Protein AF-A0A0U5NTJ7-F1 (afdb_monomer_lite)

Radius of gyration: 14.86 Å; chains: 1; bounding box: 31×16×51 Å

Structure (mmCIF, N/CA/C/O backbone):
data_AF-A0A0U5NTJ7-F1
#
_entry.id   AF-A0A0U5NTJ7-F1
#
loop_
_atom_site.group_PDB
_atom_site.id
_atom_site.type_symbol
_atom_site.label_atom_id
_atom_site.label_alt_id
_atom_site.label_comp_id
_atom_site.label_asym_id
_atom_site.label_entity_id
_atom_site.label_seq_id
_atom_site.pdbx_PDB_ins_code
_atom_site.Cartn_x
_atom_site.Cartn_y
_atom_site.Cartn_z
_atom_site.occupancy
_atom_site.B_iso_or_equiv
_atom_site.auth_seq_id
_atom_site.auth_comp_id
_atom_site.auth_asym_id
_atom_site.auth_atom_id
_atom_site.pdbx_PDB_model_num
ATOM 1 N N . MET A 1 1 ? -5.938 3.058 33.626 1.00 44.12 1 MET A N 1
ATOM 2 C CA . MET A 1 1 ? -5.837 1.902 32.702 1.00 44.12 1 MET A CA 1
ATOM 3 C C . MET A 1 1 ? -5.793 2.436 31.274 1.00 44.12 1 MET A C 1
ATOM 5 O O . MET A 1 1 ? -6.724 3.122 30.879 1.00 44.12 1 MET A O 1
ATOM 9 N N . ARG A 1 2 ? -4.700 2.221 30.526 1.00 56.09 2 ARG A N 1
ATOM 10 C CA . ARG A 1 2 ? -4.586 2.650 29.117 1.00 56.09 2 ARG A CA 1
ATOM 11 C C . ARG A 1 2 ? -5.594 1.829 28.304 1.00 56.09 2 ARG A C 1
ATOM 13 O O . ARG A 1 2 ? -5.424 0.614 28.244 1.00 56.09 2 ARG A O 1
ATOM 20 N N . LYS A 1 3 ? -6.641 2.445 27.733 1.00 57.97 3 LYS A N 1
ATOM 21 C CA . LYS A 1 3 ? -7.547 1.738 26.807 1.00 57.97 3 LYS A CA 1
ATOM 22 C C . LYS A 1 3 ? -6.692 1.062 25.737 1.00 57.97 3 LYS A C 1
ATOM 24 O O . LYS A 1 3 ? -5.833 1.701 25.124 1.00 57.97 3 LYS A O 1
ATOM 29 N N . SER A 1 4 ? -6.840 -0.250 25.584 1.00 59.34 4 SER A N 1
ATOM 30 C CA . SER A 1 4 ? -6.090 -0.980 24.574 1.00 59.34 4 SER A CA 1
ATOM 31 C C . SER A 1 4 ? -6.732 -0.694 23.217 1.00 59.34 4 SER A C 1
ATOM 33 O O . SER A 1 4 ? -7.808 -1.188 22.898 1.00 59.34 4 SER A O 1
ATOM 35 N N . ASN A 1 5 ? -6.060 0.102 22.384 1.00 77.69 5 ASN A N 1
ATOM 36 C CA . ASN A 1 5 ? -6.481 0.366 21.000 1.00 77.69 5 ASN A CA 1
ATOM 37 C C . ASN A 1 5 ? -6.205 -0.856 20.101 1.00 77.69 5 ASN A C 1
ATOM 39 O O . ASN A 1 5 ? -5.568 -0.749 19.052 1.00 77.69 5 ASN A O 1
ATOM 43 N N . TRP A 1 6 ? -6.595 -2.053 20.552 1.00 85.81 6 TRP A N 1
ATOM 44 C CA . TRP A 1 6 ? -6.236 -3.324 19.925 1.00 85.81 6 TRP A CA 1
ATOM 45 C C . TRP A 1 6 ? -6.784 -3.410 18.496 1.00 85.81 6 TRP A C 1
ATOM 47 O O . TRP A 1 6 ? -6.064 -3.830 17.595 1.00 85.81 6 TRP A O 1
ATOM 57 N N . LYS A 1 7 ? -8.000 -2.895 18.267 1.00 83.12 7 LYS A N 1
ATOM 58 C CA . LYS A 1 7 ? -8.634 -2.854 16.944 1.00 83.12 7 LYS A CA 1
ATOM 59 C C . LYS A 1 7 ? -7.839 -2.009 15.950 1.00 83.12 7 LYS A C 1
ATOM 61 O O . LYS A 1 7 ? -7.633 -2.433 14.819 1.00 83.12 7 LYS A O 1
ATOM 66 N N . SER A 1 8 ? -7.322 -0.853 16.374 1.00 86.50 8 SER A N 1
ATOM 67 C CA . SER A 1 8 ? -6.471 -0.011 15.522 1.00 86.50 8 SER A CA 1
ATOM 68 C C . SER A 1 8 ? -5.146 -0.692 15.190 1.00 86.50 8 SER A C 1
ATOM 70 O O . SER A 1 8 ? -4.676 -0.590 14.063 1.00 86.50 8 SER A O 1
ATOM 72 N N . LYS A 1 9 ? -4.551 -1.427 16.140 1.00 88.12 9 LYS A N 1
ATOM 73 C CA . LYS A 1 9 ? -3.335 -2.211 15.870 1.00 88.12 9 LYS A CA 1
ATOM 74 C C . LYS A 1 9 ? -3.594 -3.299 14.831 1.00 88.12 9 LYS A C 1
ATOM 76 O O . LYS A 1 9 ? -2.817 -3.429 13.893 1.00 88.12 9 LYS A O 1
ATOM 81 N N . VAL A 1 10 ? -4.693 -4.039 14.977 1.00 91.38 10 VAL A N 1
ATOM 82 C CA . VAL A 1 10 ? -5.098 -5.081 14.023 1.00 91.38 10 VAL A CA 1
ATOM 83 C C . VAL A 1 10 ? -5.345 -4.485 12.639 1.00 91.38 10 VAL A C 1
ATOM 85 O O . VAL A 1 10 ? -4.823 -5.009 11.660 1.00 91.38 10 VAL A O 1
ATOM 88 N N . LEU A 1 11 ? -6.048 -3.352 12.556 1.00 92.19 11 LEU A N 1
ATOM 89 C CA . LEU A 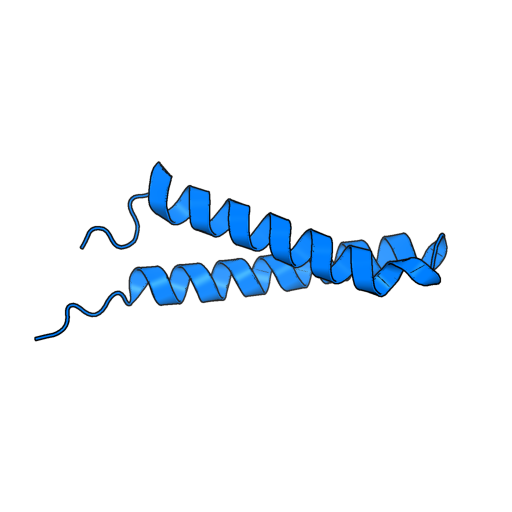1 11 ? -6.273 -2.643 11.296 1.00 92.19 11 LEU A CA 1
ATOM 90 C C . LEU A 1 11 ? -4.956 -2.289 10.595 1.00 92.19 11 LEU A C 1
ATOM 92 O O . LEU A 1 11 ? -4.821 -2.539 9.402 1.00 92.19 11 LEU A O 1
ATOM 96 N N . ILE A 1 12 ? -3.985 -1.734 11.326 1.00 92.00 12 ILE A N 1
ATOM 97 C CA . ILE A 1 12 ? -2.679 -1.366 10.761 1.00 92.00 12 ILE A CA 1
ATOM 98 C C . ILE A 1 12 ? -1.951 -2.606 10.237 1.00 92.00 12 ILE A C 1
ATOM 100 O O . ILE A 1 12 ? -1.429 -2.573 9.127 1.00 92.00 12 ILE A O 1
ATOM 104 N N . VAL A 1 13 ? -1.948 -3.708 10.993 1.00 94.81 13 VAL A N 1
ATOM 105 C CA . VAL A 1 13 ? -1.305 -4.958 10.556 1.00 94.81 13 VAL A CA 1
ATOM 106 C C . VAL A 1 13 ? -1.943 -5.478 9.266 1.00 94.81 13 VAL A C 1
ATOM 108 O O . VAL A 1 13 ? -1.226 -5.766 8.311 1.00 94.81 13 VAL A O 1
ATOM 111 N N . PHE A 1 14 ? -3.275 -5.536 9.190 1.00 93.94 14 PHE A N 1
ATOM 112 C CA . PHE A 1 14 ? -3.968 -5.958 7.969 1.00 93.94 14 PHE A CA 1
ATOM 113 C C . PHE A 1 14 ? -3.710 -5.016 6.789 1.00 93.94 14 PHE A C 1
ATOM 115 O O . PHE A 1 14 ? -3.449 -5.484 5.683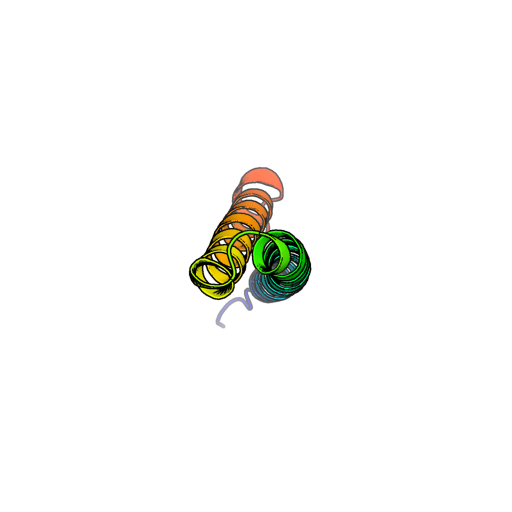 1.00 93.94 14 PHE A O 1
ATOM 122 N N . ALA A 1 15 ? -3.733 -3.701 7.019 1.00 94.50 15 ALA A N 1
ATOM 123 C CA . ALA A 1 15 ? -3.456 -2.707 5.988 1.00 94.50 15 ALA A CA 1
ATOM 124 C C . ALA A 1 15 ? -2.051 -2.879 5.396 1.00 94.50 15 ALA A C 1
ATOM 126 O O . ALA A 1 15 ? -1.895 -2.853 4.178 1.00 94.50 15 ALA A O 1
ATOM 127 N N . VAL A 1 16 ? -1.050 -3.118 6.248 1.00 95.88 16 VAL A N 1
ATOM 128 C CA . VAL A 1 16 ? 0.333 -3.355 5.820 1.00 95.88 16 VAL A CA 1
ATOM 129 C C . VAL A 1 16 ? 0.454 -4.664 5.043 1.00 95.88 16 VAL A C 1
ATOM 131 O O . VAL A 1 16 ? 1.093 -4.673 3.997 1.00 95.88 16 VAL A O 1
ATOM 134 N N . LEU A 1 17 ? -0.174 -5.756 5.491 1.00 97.06 17 LEU A N 1
ATOM 135 C CA . LEU A 1 17 ? -0.133 -7.037 4.770 1.00 97.06 17 LEU A CA 1
ATOM 136 C C . LEU A 1 17 ? -0.734 -6.923 3.362 1.00 97.06 17 LEU A C 1
ATOM 138 O O . LEU A 1 17 ? -0.137 -7.392 2.394 1.00 97.06 17 LEU A O 1
ATOM 142 N N . ILE A 1 18 ? -1.880 -6.249 3.239 1.00 96.31 18 ILE A N 1
ATOM 143 C CA . ILE A 1 18 ? -2.511 -5.982 1.939 1.00 96.31 18 ILE A CA 1
ATOM 144 C C . ILE A 1 18 ? -1.623 -5.056 1.096 1.00 96.31 18 ILE A C 1
ATOM 146 O O . ILE A 1 18 ? -1.432 -5.304 -0.094 1.00 96.31 18 ILE A O 1
ATOM 150 N N . GLY A 1 19 ? -1.034 -4.027 1.709 1.00 97.06 19 GLY A N 1
ATOM 151 C CA . GLY A 1 19 ? -0.093 -3.119 1.056 1.00 97.06 19 GLY A CA 1
ATOM 152 C C . GLY A 1 19 ? 1.155 -3.825 0.522 1.00 97.06 19 GLY A C 1
ATOM 153 O O . GLY A 1 19 ? 1.578 -3.532 -0.590 1.00 97.06 19 GLY A O 1
ATOM 154 N N . ILE A 1 20 ? 1.715 -4.788 1.262 1.00 97.00 20 ILE A N 1
ATOM 155 C CA . ILE A 1 20 ? 2.851 -5.611 0.817 1.00 97.00 20 ILE A CA 1
ATOM 156 C C . ILE A 1 20 ? 2.452 -6.470 -0.381 1.00 97.00 20 ILE A C 1
ATOM 158 O O . ILE A 1 20 ? 3.188 -6.503 -1.364 1.00 97.00 20 ILE A O 1
ATOM 162 N N . ALA A 1 21 ? 1.294 -7.136 -0.328 1.00 97.19 21 ALA A N 1
ATOM 163 C CA . ALA A 1 21 ? 0.815 -7.947 -1.445 1.00 97.19 21 ALA A CA 1
ATOM 164 C C . ALA A 1 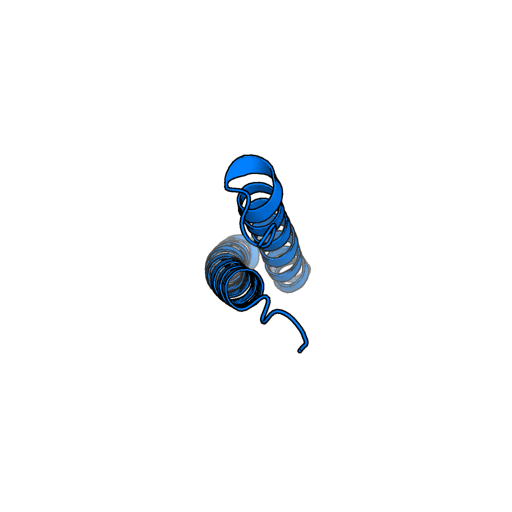21 ? 0.614 -7.092 -2.710 1.00 97.19 21 ALA A C 1
ATOM 166 O O . ALA A 1 21 ? 1.126 -7.435 -3.773 1.00 97.19 21 ALA A O 1
ATOM 167 N N . ALA A 1 22 ? -0.051 -5.940 -2.586 1.00 96.81 22 ALA A N 1
ATOM 168 C CA . ALA A 1 22 ? -0.248 -5.006 -3.694 1.00 96.81 22 ALA A CA 1
ATOM 169 C C . ALA A 1 22 ? 1.079 -4.429 -4.218 1.00 96.81 22 ALA A C 1
ATOM 171 O O . ALA A 1 22 ? 1.292 -4.350 -5.427 1.00 96.81 22 ALA A O 1
ATOM 172 N N . GLY A 1 23 ? 1.992 -4.069 -3.313 1.00 96.31 23 GLY A N 1
ATOM 173 C CA . GLY A 1 23 ? 3.326 -3.593 -3.656 1.00 96.31 23 GLY A CA 1
ATOM 174 C C . GLY A 1 23 ? 4.134 -4.643 -4.411 1.00 96.31 23 GLY A C 1
ATOM 175 O O . GLY A 1 23 ? 4.791 -4.307 -5.392 1.00 96.31 23 GLY A O 1
ATOM 176 N N . ALA A 1 24 ? 4.068 -5.914 -4.002 1.00 95.81 24 ALA A N 1
ATOM 177 C CA . ALA A 1 24 ? 4.757 -7.013 -4.674 1.00 95.81 24 ALA A CA 1
ATOM 178 C C . ALA A 1 24 ? 4.244 -7.203 -6.107 1.00 95.81 24 ALA A C 1
ATOM 180 O O . ALA A 1 24 ? 5.049 -7.306 -7.029 1.00 95.81 24 ALA A O 1
ATOM 181 N N . VAL A 1 25 ? 2.921 -7.165 -6.307 1.00 96.19 25 VAL A N 1
ATOM 182 C CA . VAL A 1 25 ? 2.311 -7.199 -7.647 1.00 96.19 25 VAL A CA 1
ATOM 183 C C . VAL A 1 25 ? 2.823 -6.033 -8.496 1.00 96.19 25 VAL A C 1
ATOM 185 O O . VAL A 1 25 ? 3.297 -6.245 -9.610 1.00 96.19 25 VAL A O 1
ATOM 188 N N . ALA A 1 26 ? 2.813 -4.814 -7.953 1.00 94.38 26 ALA A N 1
ATOM 189 C CA . ALA A 1 26 ? 3.312 -3.637 -8.658 1.00 94.38 26 ALA A CA 1
ATOM 190 C C . ALA A 1 26 ? 4.800 -3.762 -9.023 1.00 94.38 26 ALA A C 1
ATOM 192 O O . ALA A 1 26 ? 5.179 -3.480 -10.158 1.00 94.38 26 ALA A O 1
ATOM 193 N N . ALA A 1 27 ? 5.637 -4.245 -8.104 1.00 94.69 27 ALA A N 1
ATOM 194 C CA . ALA A 1 27 ? 7.049 -4.492 -8.372 1.00 94.69 27 ALA A CA 1
ATOM 195 C C . ALA A 1 27 ? 7.253 -5.500 -9.503 1.00 94.69 27 ALA A C 1
ATOM 197 O O . ALA A 1 27 ? 8.025 -5.210 -10.407 1.00 94.69 27 ALA A O 1
ATOM 198 N N . VAL A 1 28 ? 6.556 -6.639 -9.491 1.00 95.50 28 VAL A N 1
ATOM 199 C CA . VAL A 1 28 ? 6.679 -7.643 -10.560 1.00 95.50 28 VAL A CA 1
ATOM 200 C C . VAL A 1 28 ? 6.314 -7.030 -11.913 1.00 95.50 28 VAL A C 1
ATOM 202 O O . VAL A 1 28 ? 7.102 -7.114 -12.847 1.00 95.50 28 VAL A O 1
ATOM 205 N N . THR A 1 29 ? 5.184 -6.321 -11.995 1.00 94.12 29 THR A N 1
ATOM 206 C CA . THR A 1 29 ? 4.730 -5.701 -13.256 1.00 94.12 29 THR A CA 1
ATOM 207 C C . THR A 1 29 ? 5.675 -4.613 -13.7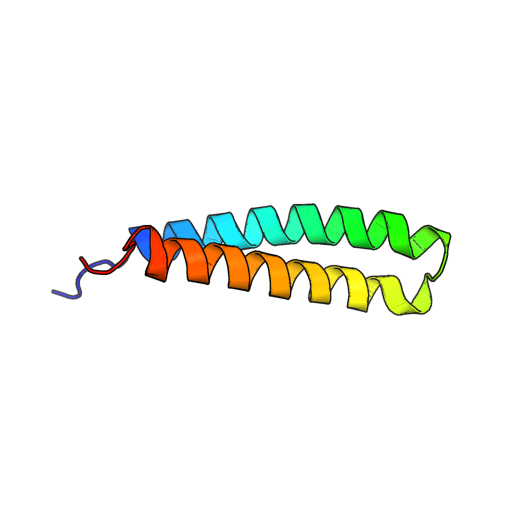79 1.00 94.12 29 THR A C 1
ATOM 209 O O . THR A 1 29 ? 5.898 -4.497 -14.981 1.00 94.12 29 THR A O 1
ATOM 212 N N . ILE A 1 30 ? 6.256 -3.809 -12.886 1.00 93.00 30 ILE A N 1
ATOM 213 C CA . ILE A 1 30 ? 7.176 -2.727 -13.252 1.00 93.00 30 ILE A CA 1
ATOM 214 C C . ILE A 1 30 ? 8.563 -3.276 -13.588 1.00 93.00 30 ILE A C 1
ATOM 216 O O . ILE A 1 30 ? 9.246 -2.703 -14.432 1.00 93.00 30 ILE A O 1
ATOM 220 N N . ASN A 1 31 ? 8.993 -4.374 -12.964 1.00 92.88 31 ASN A N 1
ATOM 221 C CA . ASN A 1 31 ? 10.328 -4.928 -13.178 1.00 92.88 31 ASN A CA 1
ATOM 222 C C . ASN A 1 31 ? 10.562 -5.342 -14.637 1.00 92.88 31 ASN A C 1
ATOM 224 O O . ASN A 1 31 ? 11.665 -5.160 -15.146 1.00 92.88 31 ASN A O 1
ATOM 228 N N . GLU A 1 32 ? 9.514 -5.816 -15.316 1.00 89.06 32 GLU A N 1
ATOM 229 C CA . GLU A 1 32 ? 9.565 -6.232 -16.721 1.00 89.06 32 GLU A CA 1
ATOM 230 C C . GLU A 1 32 ? 9.863 -5.074 -17.689 1.00 89.06 32 GLU A C 1
ATOM 232 O O . GLU A 1 32 ? 10.454 -5.287 -18.745 1.00 89.06 32 GLU A O 1
ATOM 237 N N . THR A 1 33 ? 9.475 -3.843 -17.341 1.00 90.62 33 THR A N 1
ATOM 238 C CA . THR A 1 33 ? 9.555 -2.673 -18.237 1.00 90.62 33 THR A CA 1
ATOM 239 C C . THR A 1 33 ? 10.554 -1.621 -17.762 1.00 90.62 33 THR A C 1
ATOM 241 O O . THR A 1 33 ? 11.274 -1.021 -18.564 1.00 90.62 33 THR A O 1
ATOM 244 N N . HIS A 1 34 ? 10.625 -1.391 -16.453 1.00 90.06 34 HIS A N 1
ATOM 245 C CA . HIS A 1 34 ? 11.410 -0.334 -15.828 1.00 90.06 34 HIS A CA 1
ATOM 246 C C . HIS A 1 34 ? 12.060 -0.821 -14.520 1.00 90.06 34 HIS A C 1
ATOM 248 O O . HIS A 1 34 ? 11.699 -0.365 -13.425 1.00 90.06 34 HIS A O 1
ATOM 254 N N . PRO A 1 35 ? 13.068 -1.711 -14.603 1.00 89.12 35 PRO A N 1
ATOM 255 C CA . PRO A 1 35 ? 13.680 -2.336 -13.432 1.00 89.12 35 PRO A CA 1
ATOM 256 C C . PRO A 1 35 ? 14.253 -1.316 -12.434 1.00 89.12 35 PRO A C 1
ATOM 258 O O . PRO A 1 35 ? 14.149 -1.520 -11.224 1.00 89.12 35 PRO A O 1
ATOM 261 N N . GLN A 1 36 ? 14.757 -0.175 -12.915 1.00 93.19 36 GLN A N 1
ATOM 262 C CA . GLN A 1 36 ? 15.319 0.909 -12.101 1.00 93.19 36 GLN A CA 1
ATOM 263 C C . GLN A 1 36 ? 14.335 1.555 -11.109 1.00 93.19 36 GLN A C 1
ATOM 265 O O . GLN A 1 36 ? 14.771 2.079 -10.087 1.00 93.19 36 GLN A O 1
ATOM 270 N N . ILE A 1 37 ? 13.021 1.516 -11.372 1.00 93.44 37 ILE A N 1
ATOM 271 C CA . ILE A 1 37 ? 11.997 2.095 -10.481 1.00 93.44 37 ILE A CA 1
ATOM 272 C C . ILE A 1 37 ? 11.203 1.035 -9.710 1.00 93.44 37 ILE A C 1
ATOM 274 O O . ILE A 1 37 ? 10.293 1.388 -8.964 1.00 93.44 37 ILE A O 1
ATOM 278 N N . THR A 1 38 ? 11.559 -0.248 -9.826 1.00 91.75 38 THR A N 1
ATOM 279 C CA . THR A 1 38 ? 10.852 -1.361 -9.161 1.00 91.75 38 THR A CA 1
ATOM 280 C C . THR A 1 38 ? 10.691 -1.132 -7.657 1.00 91.75 38 THR A C 1
ATOM 282 O O . THR A 1 38 ? 9.599 -1.283 -7.112 1.00 91.75 38 THR A O 1
ATOM 285 N N . GLY A 1 39 ? 11.770 -0.721 -6.979 1.00 90.88 39 GLY A N 1
ATOM 286 C CA . GLY A 1 39 ? 11.734 -0.445 -5.542 1.00 90.88 39 GLY A CA 1
ATOM 287 C C . GLY A 1 39 ? 10.800 0.717 -5.199 1.00 90.88 39 GLY A C 1
ATOM 288 O O . GLY A 1 39 ? 10.011 0.622 -4.261 1.00 90.88 39 GLY A O 1
ATOM 289 N N . LEU A 1 40 ? 10.831 1.789 -5.997 1.00 94.31 40 LEU A N 1
ATOM 290 C CA . LEU A 1 40 ? 9.948 2.940 -5.809 1.00 94.31 40 LEU A CA 1
ATOM 291 C C . LEU A 1 40 ? 8.477 2.565 -6.035 1.00 94.31 40 LEU A C 1
ATOM 293 O O . LEU A 1 40 ? 7.620 2.999 -5.271 1.00 94.31 40 LEU A O 1
ATOM 297 N N . ALA A 1 41 ? 8.188 1.725 -7.031 1.00 93.94 41 ALA A N 1
ATOM 298 C CA . ALA A 1 41 ? 6.845 1.219 -7.287 1.00 93.94 41 ALA A CA 1
ATOM 299 C C . ALA A 1 41 ? 6.325 0.359 -6.123 1.00 93.94 41 ALA A C 1
ATOM 301 O O . ALA A 1 41 ? 5.208 0.582 -5.659 1.00 93.94 41 ALA A O 1
ATOM 302 N N . PHE A 1 42 ? 7.147 -0.556 -5.594 1.00 95.50 42 PHE A N 1
ATOM 303 C CA . PHE A 1 42 ? 6.794 -1.368 -4.425 1.00 95.50 42 PHE A CA 1
ATOM 304 C C . PHE A 1 42 ? 6.435 -0.497 -3.218 1.00 95.50 42 PHE A C 1
ATOM 306 O O . PHE A 1 42 ? 5.332 -0.598 -2.676 1.00 95.50 42 PHE A O 1
ATOM 313 N N . PHE A 1 43 ? 7.355 0.382 -2.804 1.00 95.12 43 PHE A N 1
ATOM 314 C CA . PHE A 1 43 ? 7.164 1.204 -1.610 1.00 95.12 43 PHE A CA 1
ATOM 315 C C . PHE A 1 43 ? 6.070 2.256 -1.799 1.00 95.12 43 PHE A C 1
ATOM 317 O O . PHE A 1 43 ? 5.314 2.517 -0.864 1.00 95.12 43 PHE A O 1
ATOM 324 N N . GLY A 1 44 ? 5.946 2.823 -3.002 1.00 96.00 44 GLY A N 1
ATOM 3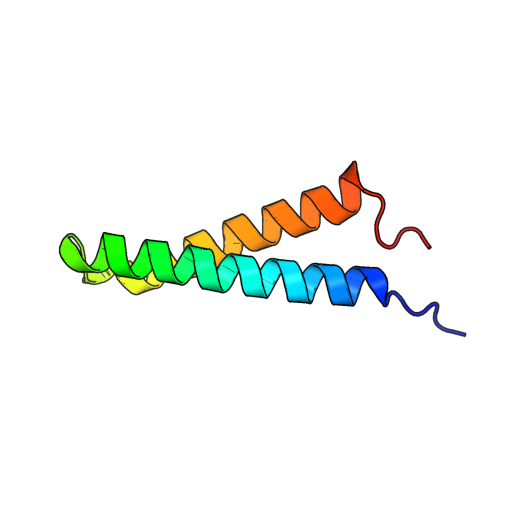25 C CA . GLY A 1 44 ? 4.890 3.772 -3.341 1.00 96.00 44 GLY A CA 1
ATOM 326 C C . GLY A 1 44 ? 3.504 3.142 -3.226 1.00 96.00 44 GLY A C 1
ATOM 327 O O . GLY A 1 44 ? 2.639 3.681 -2.537 1.00 96.00 44 GLY A O 1
ATOM 328 N N . VAL A 1 45 ? 3.305 1.965 -3.825 1.00 96.75 45 VAL A N 1
ATOM 329 C CA . VAL A 1 45 ? 2.025 1.247 -3.748 1.00 96.75 45 VAL A CA 1
ATOM 330 C C . VAL A 1 45 ? 1.736 0.781 -2.324 1.00 96.75 45 VAL A C 1
ATOM 332 O O . VAL A 1 45 ? 0.624 0.988 -1.841 1.00 96.75 45 VAL A O 1
ATOM 335 N N . LEU A 1 46 ? 2.729 0.240 -1.611 1.00 96.12 46 LEU A N 1
ATOM 336 C CA . LEU A 1 46 ? 2.576 -0.145 -0.206 1.00 96.12 46 LEU A CA 1
ATOM 337 C C . LEU A 1 46 ? 2.103 1.038 0.642 1.00 96.12 46 LEU A C 1
ATOM 339 O O . LEU A 1 46 ? 1.127 0.905 1.386 1.00 96.12 46 LEU A O 1
ATOM 343 N N . ALA A 1 47 ? 2.765 2.191 0.524 1.00 95.19 47 ALA A N 1
ATOM 344 C CA . ALA A 1 47 ? 2.430 3.381 1.296 1.00 95.19 47 ALA A CA 1
ATOM 345 C C . ALA A 1 47 ? 1.012 3.871 0.982 1.00 95.19 47 ALA A C 1
ATOM 347 O O . ALA A 1 47 ? 0.218 4.066 1.903 1.00 95.19 47 ALA A O 1
ATOM 348 N N . ILE A 1 48 ? 0.667 4.008 -0.302 1.00 97.25 48 ILE A N 1
ATOM 349 C CA . ILE A 1 48 ? -0.652 4.490 -0.733 1.00 97.25 48 ILE A CA 1
ATOM 350 C C . ILE A 1 48 ? -1.757 3.556 -0.233 1.00 97.25 48 ILE A C 1
ATOM 352 O O . ILE A 1 48 ? -2.695 4.015 0.419 1.00 97.25 48 ILE A O 1
ATOM 356 N N . ILE A 1 49 ? -1.638 2.249 -0.476 1.00 97.12 49 ILE A N 1
ATOM 357 C CA . ILE A 1 49 ? -2.655 1.264 -0.082 1.00 97.12 49 ILE A CA 1
ATOM 358 C C . ILE A 1 49 ? -2.817 1.223 1.439 1.00 97.12 49 ILE A C 1
ATOM 360 O O . ILE A 1 49 ? -3.942 1.259 1.940 1.00 97.12 49 ILE A O 1
ATOM 364 N N . THR A 1 50 ? -1.710 1.225 2.184 1.00 94.69 50 THR A N 1
ATOM 365 C CA . THR A 1 50 ? -1.749 1.223 3.652 1.00 94.69 50 THR A CA 1
ATOM 366 C C . THR A 1 50 ? -2.448 2.476 4.184 1.00 94.69 50 THR A C 1
ATOM 368 O O . THR A 1 50 ? -3.330 2.370 5.037 1.00 94.69 50 THR A O 1
ATOM 371 N N . ILE A 1 51 ? -2.110 3.661 3.659 1.00 94.94 51 ILE A 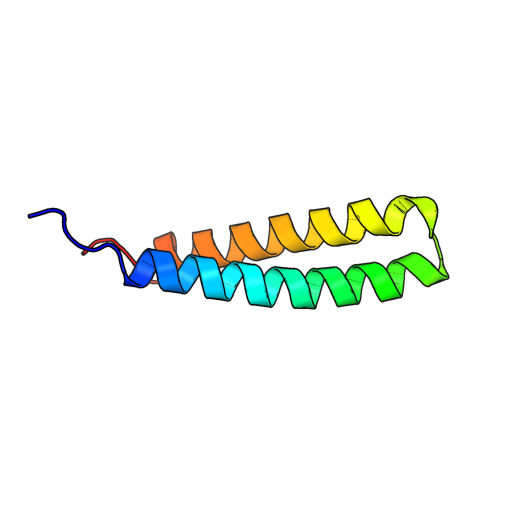N 1
ATOM 372 C CA . ILE A 1 51 ? -2.736 4.930 4.058 1.00 94.94 51 ILE A CA 1
ATOM 373 C C . ILE A 1 51 ? -4.234 4.910 3.756 1.00 94.94 51 ILE A C 1
ATOM 375 O O . ILE A 1 51 ? -5.026 5.284 4.619 1.00 94.94 51 ILE A O 1
ATOM 379 N N . VAL A 1 52 ? -4.634 4.454 2.566 1.00 96.25 52 VAL A N 1
ATOM 380 C CA . VAL A 1 52 ? -6.046 4.397 2.162 1.00 96.25 52 VAL A CA 1
ATOM 381 C C . VAL A 1 52 ? -6.839 3.471 3.081 1.00 96.25 52 VAL A C 1
ATOM 383 O O . VAL A 1 52 ? -7.870 3.884 3.609 1.00 96.25 52 VAL A O 1
ATOM 386 N N . ILE A 1 53 ? -6.352 2.253 3.337 1.00 94.06 53 ILE A N 1
ATOM 387 C CA . ILE A 1 53 ? -7.047 1.284 4.197 1.00 94.06 53 ILE A CA 1
ATOM 388 C C . ILE A 1 53 ? -7.168 1.814 5.627 1.00 94.06 53 ILE A C 1
ATOM 390 O O . ILE A 1 53 ? -8.244 1.739 6.220 1.00 94.06 53 ILE A O 1
ATOM 394 N N . VAL A 1 54 ? -6.096 2.386 6.183 1.00 93.00 54 VAL A N 1
ATOM 395 C CA . VAL A 1 54 ? -6.131 2.957 7.537 1.00 93.00 54 VAL A CA 1
ATOM 396 C C . VAL A 1 54 ? -7.078 4.155 7.594 1.00 93.00 54 VAL A C 1
ATOM 398 O O . VAL A 1 54 ? -7.889 4.245 8.515 1.00 93.00 54 VAL A O 1
ATOM 401 N N . ALA A 1 55 ? -7.036 5.052 6.606 1.00 92.00 55 ALA A N 1
ATOM 402 C CA . ALA A 1 55 ? -7.926 6.207 6.546 1.00 92.00 55 ALA A CA 1
ATOM 403 C C . ALA A 1 55 ? -9.397 5.780 6.471 1.00 92.00 55 ALA A C 1
ATOM 405 O O . ALA A 1 55 ? -10.221 6.317 7.210 1.00 92.00 55 ALA A O 1
ATOM 406 N N . VAL A 1 56 ? -9.719 4.789 5.637 1.00 92.50 56 VAL A N 1
ATOM 407 C CA . VAL A 1 56 ? -11.063 4.207 5.528 1.00 92.50 56 VAL A CA 1
ATOM 408 C C . VAL A 1 56 ? -11.473 3.532 6.838 1.00 92.50 56 VAL A C 1
ATOM 410 O O . VAL A 1 56 ? -12.543 3.824 7.370 1.00 92.50 56 VAL A O 1
ATOM 413 N N . GLY A 1 57 ? -10.619 2.687 7.416 1.00 89.00 57 GLY A N 1
ATOM 414 C CA . GLY A 1 57 ? -10.926 1.971 8.653 1.00 89.00 57 GLY A CA 1
ATOM 415 C C . GLY A 1 57 ? -11.154 2.898 9.850 1.00 89.00 57 GLY A C 1
ATOM 416 O O . GLY A 1 57 ? -12.048 2.661 10.659 1.00 89.00 57 GLY A O 1
ATOM 417 N N . VAL A 1 58 ? -10.406 3.998 9.940 1.00 88.44 58 VAL A N 1
ATOM 418 C CA . VAL A 1 58 ? -10.567 4.973 11.027 1.00 88.44 58 VAL A CA 1
ATOM 419 C C . VAL A 1 58 ? -11.729 5.934 10.764 1.00 88.44 58 VAL A C 1
ATOM 421 O O . VAL A 1 58 ? -12.549 6.147 11.656 1.00 88.44 58 VAL A O 1
ATOM 424 N N . LYS A 1 59 ? -11.822 6.532 9.566 1.00 86.25 59 LYS A N 1
ATOM 425 C CA . LYS A 1 59 ? -12.829 7.572 9.279 1.00 86.25 59 LYS A CA 1
ATOM 426 C C . LYS A 1 59 ? -14.211 7.011 8.966 1.00 86.25 59 LYS A C 1
ATOM 428 O O . LYS A 1 59 ? -15.190 7.595 9.411 1.00 86.25 59 LYS A O 1
ATOM 433 N N . ILE A 1 60 ? -14.290 5.929 8.192 1.00 84.75 60 ILE A N 1
ATOM 434 C CA . ILE A 1 60 ? -15.563 5.380 7.705 1.00 84.75 60 ILE A CA 1
ATOM 435 C C . ILE A 1 60 ? -16.082 4.318 8.672 1.00 84.75 60 ILE A C 1
ATOM 437 O O . ILE A 1 60 ? -17.242 4.360 9.062 1.00 84.75 60 ILE A O 1
ATOM 441 N N . LEU A 1 61 ? -15.216 3.396 9.103 1.00 81.00 61 LEU A N 1
ATOM 442 C CA . LEU A 1 61 ? -15.618 2.285 9.977 1.00 81.00 61 LEU A CA 1
ATOM 443 C C . LEU A 1 61 ? -15.524 2.617 11.475 1.00 81.00 61 LEU A C 1
ATOM 445 O O . LEU A 1 61 ? -15.919 1.806 12.309 1.00 81.00 61 LEU A O 1
ATOM 449 N N . GLY A 1 62 ? -14.999 3.795 11.834 1.00 80.69 62 GLY A N 1
ATOM 450 C CA . GLY A 1 62 ? -14.919 4.259 13.222 1.00 80.69 62 GLY A CA 1
ATOM 451 C C . GLY A 1 62 ? -14.004 3.420 14.123 1.00 80.69 62 GLY A C 1
ATOM 452 O O . GLY A 1 62 ? -14.130 3.484 15.347 1.00 80.69 62 GLY A O 1
ATOM 453 N N . ILE A 1 63 ? -13.093 2.629 13.548 1.00 78.38 63 ILE A N 1
ATOM 454 C CA . ILE A 1 63 ? -12.223 1.716 14.297 1.00 78.38 63 ILE A CA 1
ATOM 455 C C . ILE A 1 63 ? -11.258 2.519 15.181 1.00 78.38 63 ILE A C 1
ATOM 457 O O . ILE A 1 63 ? -10.456 3.307 14.680 1.00 78.38 63 ILE A O 1
ATOM 461 N N . GLY A 1 64 ? -11.286 2.276 16.498 1.00 68.81 64 GLY A N 1
ATOM 462 C CA . GLY A 1 64 ? -10.388 2.920 17.463 1.00 68.81 64 GLY A CA 1
ATOM 463 C C . GLY A 1 64 ? -10.944 4.170 18.146 1.00 68.81 64 GLY A C 1
ATOM 464 O O . GLY A 1 64 ? -10.191 4.838 18.850 1.00 68.81 64 GLY A O 1
ATOM 465 N N . ARG A 1 65 ? -12.235 4.490 17.963 1.00 68.25 65 ARG A N 1
ATOM 466 C CA . ARG A 1 65 ? -12.951 5.521 18.749 1.00 68.25 65 ARG A CA 1
ATOM 467 C C . ARG A 1 65 ? -13.384 5.030 20.144 1.00 68.25 65 ARG A C 1
ATOM 469 O O . ARG A 1 65 ? -14.136 5.728 20.817 1.00 68.25 65 ARG A O 1
ATOM 476 N N . ASP A 1 66 ? -12.932 3.835 20.522 1.00 60.25 66 ASP A N 1
ATOM 477 C CA . ASP A 1 66 ? -13.298 3.063 21.709 1.00 60.25 66 ASP A CA 1
ATOM 478 C C . ASP A 1 66 ? -13.165 3.814 23.027 1.00 60.25 66 ASP A C 1
ATOM 480 O O . ASP A 1 66 ? -12.116 4.419 23.361 1.00 60.25 66 ASP A O 1
#

pLDDT: mean 88.73, std 11.41, range [44.12, 97.25]

Secondary structure (DSSP, 8-state):
-----HHHHHHHHHHHHHHHHHHHHHHHHHHTT-GGGHHHHHHHHHHHHHHHHHHHHHHTS-TT--

Sequence (66 aa):
MRKSNWKSKVLIVFAVLIGIAAGAVAAVTINETHPQITGLAFFGVLAIITIVIVAVGVKILGIGRD

Foldseek 3Di:
DPPPLVQLVVQLVVQLVVLQVQLVVQLVVCCVPPVPCSVVSSVVSSVVSSCVSSCCCCPVVVRRVD